Protein AF-A0A929YBG7-F1 (afdb_monomer)

Secondary structure (DSSP, 8-state):
--HHHHHHHHHHHHHHH-TT--HHHHHHHHHHHHTT-HHHHHHHHHHHHHHHHHHHT----HHHHHHHHHHHHHHSSSSTT-S-HHHHHHHH--

Radius of gyration: 12.28 Å; Cα contacts (8 Å, |Δi|>4): 94; chains: 1; bounding box: 29×18×32 Å

Nearest PDB structures (foldseek):
  2bl8-assembly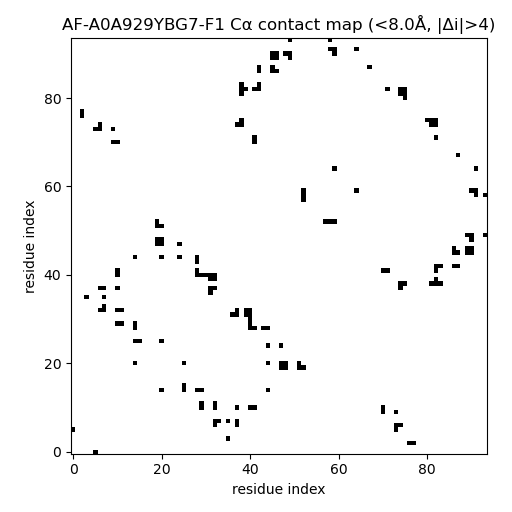1_A  TM=4.467E-01  e=2.406E+00  Enterococcus faecium

Mean predicted aligned error: 3.05 Å

Foldseek 3Di:
DDLLVVLLVLLLVCLVPPPQDDPVLSVVLNVCSVVSNSQVSLLSVLVSSLVSCVVVVHADDPVVLVSSVVSVCSSCVPPPPSHDCVSSCSRHVD

Solvent-accessible surface area (backbone atoms only — not comparable to full-atom values): 5209 Å² total; per-residue (Å²): 132,57,66,72,56,50,38,39,50,54,52,49,54,50,50,76,68,40,91,50,54,52,71,72,53,34,53,55,33,48,54,31,30,74,75,69,37,45,38,62,17,51,45,52,45,30,51,45,35,36,54,42,29,56,79,66,76,53,64,76,51,74,68,56,48,50,53,52,53,53,49,50,53,52,56,24,68,91,39,82,76,64,49,69,61,67,36,55,46,58,40,66,82,86

Structure (mmCIF, N/CA/C/O backbone):
data_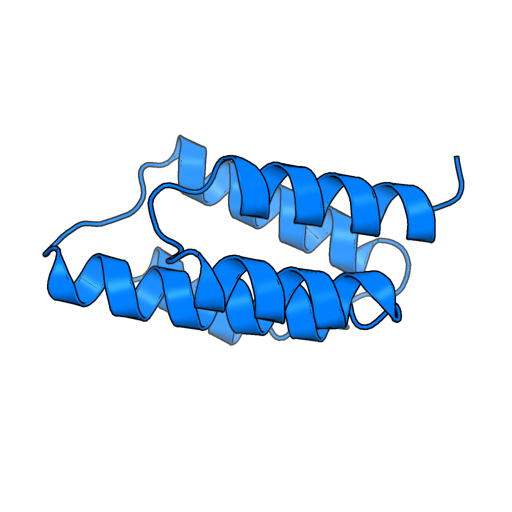AF-A0A929YBG7-F1
#
_entry.id   AF-A0A929YBG7-F1
#
loop_
_atom_site.group_PDB
_atom_site.id
_atom_site.type_symbol
_atom_site.label_atom_id
_atom_site.label_alt_id
_atom_site.label_comp_id
_atom_site.label_asym_id
_atom_site.label_entity_id
_atom_site.label_seq_id
_atom_site.pdbx_PDB_ins_code
_atom_site.Cartn_x
_atom_site.Cartn_y
_atom_site.Cartn_z
_atom_site.occupancy
_atom_site.B_iso_or_equiv
_atom_site.auth_seq_id
_atom_site.auth_comp_id
_atom_site.auth_asym_id
_atom_site.auth_atom_id
_atom_site.pdbx_PDB_model_num
ATOM 1 N N . MET A 1 1 ? 11.709 12.235 -15.053 1.00 63.91 1 MET A N 1
ATOM 2 C CA . MET A 1 1 ? 11.733 11.166 -14.030 1.00 63.91 1 MET A CA 1
ATOM 3 C C . MET A 1 1 ? 11.254 9.909 -14.734 1.00 63.91 1 MET A C 1
ATOM 5 O O . MET A 1 1 ? 10.387 10.068 -15.579 1.00 63.91 1 MET A O 1
ATOM 9 N N . SER A 1 2 ? 11.852 8.735 -14.516 1.00 82.38 2 SER A N 1
ATOM 10 C CA . SER A 1 2 ? 11.296 7.501 -15.094 1.00 82.38 2 SER A CA 1
ATOM 11 C C . SER A 1 2 ? 10.047 7.079 -14.317 1.00 82.38 2 SER A C 1
ATOM 13 O O . SER A 1 2 ? 9.970 7.339 -13.115 1.00 82.38 2 SER A O 1
ATOM 15 N N . GLU A 1 3 ? 9.103 6.412 -14.976 1.00 80.50 3 GLU A N 1
ATOM 16 C CA . GLU A 1 3 ? 7.856 5.949 -14.346 1.00 80.50 3 GLU A CA 1
ATOM 17 C C . GLU A 1 3 ? 8.117 4.985 -13.184 1.00 80.50 3 GLU A C 1
ATOM 19 O O . GLU A 1 3 ? 7.561 5.142 -12.104 1.00 80.50 3 GLU A O 1
ATOM 24 N N . GLN A 1 4 ? 9.123 4.119 -13.316 1.00 84.81 4 GLN A N 1
ATOM 25 C CA . GLN A 1 4 ? 9.596 3.250 -12.231 1.00 84.81 4 GLN A CA 1
ATOM 26 C C . GLN A 1 4 ? 9.974 4.026 -10.953 1.00 84.81 4 GLN A C 1
ATOM 28 O O . GLN A 1 4 ? 9.720 3.590 -9.826 1.00 84.81 4 GLN A O 1
ATOM 33 N N . VAL A 1 5 ? 10.591 5.203 -11.115 1.00 88.31 5 VAL A N 1
ATOM 34 C CA . VAL A 1 5 ? 10.949 6.081 -9.992 1.00 88.31 5 VAL A CA 1
ATOM 35 C C . VAL A 1 5 ? 9.696 6.750 -9.427 1.00 88.31 5 VAL A C 1
ATOM 37 O O . VAL A 1 5 ? 9.568 6.845 -8.209 1.00 88.31 5 VAL A O 1
ATOM 40 N N . LYS A 1 6 ? 8.750 7.155 -10.281 1.00 91.50 6 LYS A N 1
ATOM 41 C CA . LYS A 1 6 ? 7.463 7.738 -9.872 1.00 91.50 6 LYS A CA 1
ATOM 42 C C . LYS A 1 6 ? 6.620 6.748 -9.062 1.00 91.50 6 LYS A C 1
ATOM 44 O O . LYS A 1 6 ? 6.183 7.099 -7.969 1.00 91.50 6 LYS A O 1
ATOM 49 N N . GLN A 1 7 ? 6.465 5.514 -9.540 1.00 91.25 7 GLN A N 1
ATOM 50 C CA . GLN A 1 7 ? 5.737 4.434 -8.865 1.00 91.25 7 GLN A CA 1
ATOM 51 C C . GLN A 1 7 ? 6.347 4.114 -7.503 1.00 91.25 7 GLN A C 1
ATOM 53 O O . GLN A 1 7 ? 5.645 4.082 -6.491 1.00 91.25 7 GLN A O 1
ATOM 58 N N . THR A 1 8 ? 7.672 3.955 -7.456 1.00 93.50 8 THR A N 1
ATOM 59 C CA . THR A 1 8 ? 8.383 3.677 -6.202 1.00 93.50 8 THR A CA 1
ATOM 60 C C . THR A 1 8 ? 8.208 4.815 -5.194 1.00 93.50 8 THR A C 1
ATOM 62 O O . THR A 1 8 ? 7.918 4.554 -4.028 1.00 93.50 8 THR A O 1
ATOM 65 N N . ILE A 1 9 ? 8.338 6.075 -5.629 1.00 94.94 9 ILE A N 1
ATOM 66 C CA . ILE A 1 9 ? 8.145 7.245 -4.759 1.00 94.94 9 ILE A CA 1
ATOM 67 C C . ILE A 1 9 ? 6.704 7.310 -4.247 1.00 94.94 9 ILE A C 1
ATOM 69 O O . ILE A 1 9 ? 6.508 7.467 -3.047 1.00 94.94 9 ILE A O 1
ATOM 73 N N . ALA A 1 10 ? 5.709 7.156 -5.124 1.00 95.19 10 ALA A N 1
ATOM 74 C CA . ALA A 1 10 ? 4.302 7.231 -4.742 1.00 95.19 10 ALA A CA 1
ATOM 75 C C . ALA A 1 10 ? 3.928 6.149 -3.715 1.00 95.19 10 ALA A C 1
ATOM 77 O O . ALA A 1 10 ? 3.289 6.448 -2.704 1.00 95.19 10 ALA A O 1
ATOM 78 N N . LEU A 1 11 ? 4.385 4.910 -3.932 1.00 96.69 11 LEU A N 1
ATOM 79 C CA . LEU A 1 11 ? 4.183 3.813 -2.986 1.00 96.69 11 LEU A CA 1
ATOM 80 C C . LEU A 1 11 ? 4.873 4.090 -1.652 1.00 96.69 11 LEU A C 1
ATOM 82 O O . LEU A 1 11 ? 4.258 3.899 -0.607 1.00 96.69 11 LEU A O 1
ATOM 86 N N . TYR A 1 12 ? 6.115 4.574 -1.661 1.00 97.56 12 TYR A N 1
ATOM 87 C CA . TYR A 1 12 ? 6.832 4.891 -0.424 1.00 97.56 12 TYR A CA 1
ATOM 88 C C . TYR A 1 12 ? 6.149 6.014 0.355 1.00 97.56 12 TYR A C 1
ATOM 90 O O . TYR A 1 12 ? 5.948 5.862 1.555 1.00 97.56 12 TYR A O 1
ATOM 98 N N . SER A 1 13 ? 5.716 7.084 -0.316 1.00 96.94 13 SER A N 1
ATOM 99 C CA . SER A 1 13 ? 4.955 8.161 0.323 1.00 96.94 13 SER A CA 1
ATOM 100 C C . SER A 1 13 ? 3.692 7.632 1.001 1.00 96.94 13 SER A C 1
ATOM 102 O O . SER A 1 13 ? 3.470 7.918 2.175 1.00 96.94 13 SER A O 1
ATOM 104 N N . TYR A 1 14 ? 2.906 6.793 0.317 1.00 97.12 14 TYR A N 1
ATOM 105 C CA . TYR A 1 14 ? 1.727 6.186 0.939 1.00 97.12 14 TYR A CA 1
ATOM 106 C C . TYR A 1 14 ? 2.098 5.290 2.129 1.00 97.12 14 TYR A C 1
ATOM 108 O O . TYR A 1 14 ? 1.466 5.367 3.180 1.00 97.12 14 TYR A O 1
ATOM 116 N N . ILE A 1 15 ? 3.115 4.436 1.981 1.00 97.31 15 ILE A N 1
ATOM 117 C CA . ILE A 1 15 ? 3.553 3.510 3.034 1.00 97.31 15 ILE A CA 1
ATOM 118 C C . ILE A 1 15 ? 3.995 4.266 4.293 1.00 97.31 15 ILE A C 1
ATOM 120 O O . ILE A 1 15 ? 3.660 3.847 5.401 1.00 97.31 15 ILE A O 1
ATOM 124 N N . ASP A 1 16 ? 4.743 5.353 4.122 1.00 95.12 16 ASP A N 1
ATOM 125 C CA . ASP A 1 16 ? 5.323 6.136 5.213 1.00 95.12 16 ASP A CA 1
ATOM 126 C C . ASP A 1 16 ? 4.255 6.925 5.984 1.00 95.12 16 ASP A C 1
ATOM 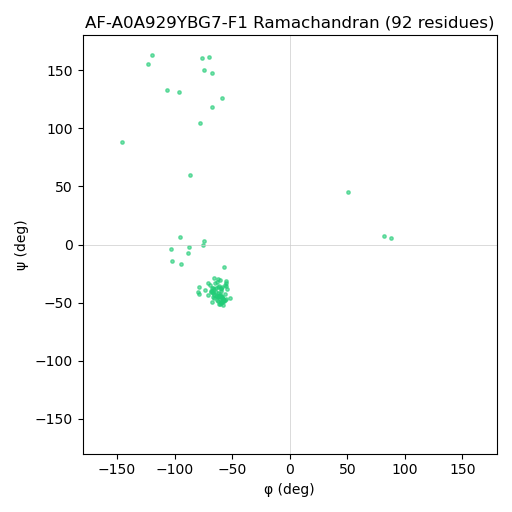128 O O . ASP A 1 16 ? 4.367 7.101 7.198 1.00 95.12 16 ASP A O 1
ATOM 132 N N . GLU A 1 17 ? 3.213 7.378 5.287 1.00 94.25 17 GLU A N 1
ATOM 133 C CA . GLU A 1 17 ? 2.152 8.216 5.850 1.00 94.25 17 GLU A CA 1
ATOM 134 C C . GLU A 1 17 ? 0.929 7.415 6.321 1.00 94.25 17 GLU A C 1
ATOM 136 O O . GLU A 1 17 ? 0.116 7.930 7.092 1.00 94.25 17 GLU A O 1
ATOM 141 N N . SER A 1 18 ? 0.774 6.160 5.883 1.00 93.19 18 SER A N 1
ATOM 142 C CA . SER A 1 18 ? -0.434 5.379 6.152 1.00 93.19 18 SER A CA 1
ATOM 143 C C . SER A 1 18 ? -0.583 5.039 7.641 1.00 93.19 18 SER A C 1
ATOM 145 O O . SER A 1 18 ? 0.201 4.253 8.184 1.00 93.19 18 SER A O 1
ATOM 147 N N . PRO A 1 19 ? -1.657 5.501 8.314 1.00 93.94 19 PRO A N 1
ATOM 148 C CA . PRO A 1 19 ? -1.934 5.135 9.704 1.00 93.94 19 PRO A CA 1
ATOM 149 C C . PRO A 1 19 ? -2.478 3.702 9.838 1.00 93.94 19 PRO A C 1
ATOM 151 O O . PRO A 1 19 ? -2.794 3.244 10.940 1.00 93.94 19 PRO A O 1
ATOM 154 N N . TYR A 1 20 ? -2.643 2.996 8.716 1.00 95.69 20 TYR A N 1
ATOM 155 C CA . TYR A 1 20 ? -3.276 1.684 8.644 1.00 95.69 20 TYR A CA 1
ATOM 156 C C . TYR A 1 20 ? -2.279 0.540 8.489 1.00 95.69 20 TYR A C 1
ATOM 158 O O . TYR A 1 20 ? -2.702 -0.616 8.503 1.00 95.69 20 TYR A O 1
ATOM 166 N N . LEU A 1 21 ? -0.983 0.828 8.365 1.00 97.25 21 LEU A N 1
ATOM 167 C CA . LEU A 1 21 ? 0.069 -0.178 8.251 1.00 97.25 21 LEU A CA 1
ATOM 168 C C . LEU A 1 21 ? 0.865 -0.263 9.557 1.00 97.25 21 LEU A C 1
ATOM 170 O O . LEU A 1 21 ? 1.291 0.744 10.116 1.00 97.25 21 LEU A O 1
ATOM 174 N N . SER A 1 22 ? 1.098 -1.481 10.048 1.00 96.81 22 SER A N 1
ATOM 175 C CA . SER A 1 22 ? 2.139 -1.706 11.051 1.00 96.81 22 SER A CA 1
ATOM 176 C C . SER A 1 22 ? 3.520 -1.532 10.421 1.00 96.81 22 SER A C 1
ATOM 178 O O . SER A 1 22 ? 3.680 -1.682 9.210 1.00 96.81 22 SER A O 1
ATOM 180 N N . GLN A 1 23 ? 4.547 -1.324 11.248 1.00 97.19 23 GLN A N 1
ATOM 181 C CA . GLN A 1 23 ? 5.931 -1.234 10.771 1.00 97.19 23 GLN A CA 1
ATOM 182 C C . GLN A 1 23 ? 6.329 -2.434 9.891 1.00 97.19 23 GLN A C 1
ATOM 184 O O . GLN A 1 23 ? 6.854 -2.253 8.799 1.00 97.19 23 GLN A O 1
ATOM 189 N N . SER A 1 24 ? 6.010 -3.656 10.321 1.00 97.62 24 SER A N 1
ATOM 190 C CA . SER A 1 24 ? 6.306 -4.873 9.554 1.00 97.62 24 SER A CA 1
ATOM 191 C C . SER A 1 24 ? 5.543 -4.966 8.227 1.00 97.62 24 SER A C 1
ATOM 193 O O . SER A 1 24 ? 6.054 -5.513 7.252 1.00 97.62 24 SER A O 1
ATOM 195 N N . GLN A 1 25 ? 4.318 -4.436 8.162 1.00 98.38 25 GLN A N 1
ATOM 196 C CA . GLN A 1 25 ? 3.557 -4.366 6.915 1.00 98.38 25 GLN A CA 1
ATOM 197 C C . GLN A 1 25 ? 4.166 -3.328 5.971 1.00 98.38 25 GLN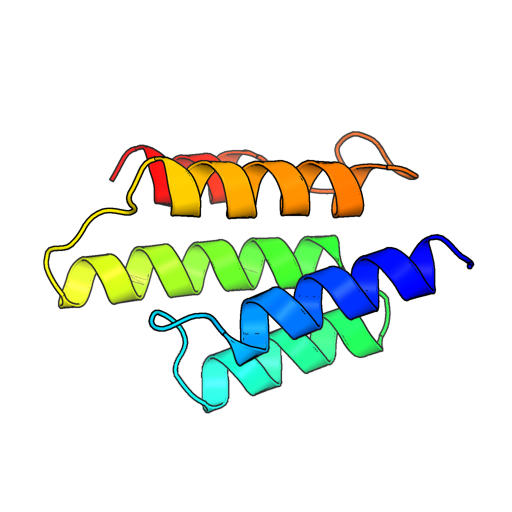 A C 1
ATOM 199 O O . GLN A 1 25 ? 4.350 -3.622 4.794 1.00 98.38 25 GLN A O 1
ATOM 204 N N . ALA A 1 26 ? 4.539 -2.159 6.491 1.00 97.94 26 ALA A N 1
ATOM 205 C CA . ALA A 1 26 ? 5.227 -1.125 5.729 1.00 97.94 26 ALA A CA 1
ATOM 206 C C . ALA A 1 26 ? 6.551 -1.641 5.138 1.00 97.94 26 ALA A C 1
ATOM 208 O O . ALA A 1 26 ? 6.792 -1.488 3.944 1.00 97.94 26 ALA A O 1
ATOM 209 N N . GLU A 1 27 ? 7.380 -2.321 5.935 1.00 97.94 27 GLU A N 1
ATOM 210 C CA . GLU A 1 27 ? 8.646 -2.912 5.478 1.00 97.94 27 GLU A CA 1
ATOM 211 C C . GLU A 1 27 ? 8.437 -3.897 4.322 1.00 97.94 27 GLU A C 1
ATOM 213 O O . GLU A 1 27 ? 9.072 -3.756 3.277 1.00 97.94 27 GLU A O 1
ATOM 218 N N . LYS A 1 28 ? 7.479 -4.822 4.450 1.00 98.06 28 LYS A N 1
ATOM 219 C CA . LYS A 1 28 ? 7.181 -5.798 3.393 1.00 98.06 28 LYS A CA 1
ATOM 220 C C . LYS A 1 28 ? 6.629 -5.153 2.117 1.00 98.06 28 LYS A C 1
ATOM 222 O O . LYS A 1 28 ? 6.993 -5.561 1.018 1.00 98.06 28 LYS A O 1
ATOM 227 N N . ALA A 1 29 ? 5.782 -4.131 2.241 1.00 97.81 29 ALA A N 1
ATOM 228 C CA . ALA A 1 29 ? 5.301 -3.382 1.082 1.00 97.81 29 ALA A CA 1
ATOM 229 C C . ALA A 1 29 ? 6.460 -2.680 0.348 1.00 97.81 29 ALA A C 1
ATOM 231 O O . ALA A 1 29 ? 6.528 -2.730 -0.886 1.00 97.81 29 ALA A O 1
ATOM 232 N N . ARG A 1 30 ? 7.409 -2.089 1.095 1.00 97.12 30 ARG A N 1
ATOM 233 C CA . ARG A 1 30 ? 8.610 -1.467 0.511 1.00 97.12 30 ARG A CA 1
ATOM 234 C C . ARG A 1 30 ? 9.497 -2.488 -0.191 1.00 97.12 30 ARG A C 1
ATOM 236 O O . ARG A 1 30 ? 10.053 -2.158 -1.231 1.00 97.12 30 ARG A O 1
ATOM 243 N N . GLU A 1 31 ? 9.630 -3.707 0.332 1.00 97.75 31 GLU A N 1
ATOM 244 C CA . GLU A 1 31 ? 10.430 -4.757 -0.312 1.00 97.75 31 GLU A CA 1
ATOM 245 C C . GLU A 1 31 ? 9.952 -5.061 -1.733 1.00 97.75 31 GLU A C 1
ATOM 247 O O . GLU A 1 31 ? 10.788 -5.078 -2.636 1.00 97.75 31 GLU A O 1
ATOM 252 N N . TYR A 1 32 ? 8.639 -5.220 -1.942 1.00 97.12 32 TYR A N 1
ATOM 253 C CA . TYR A 1 32 ? 8.059 -5.425 -3.276 1.00 97.12 32 TYR A CA 1
ATOM 254 C C . TYR A 1 32 ? 8.317 -4.230 -4.199 1.00 97.12 32 TYR A C 1
ATOM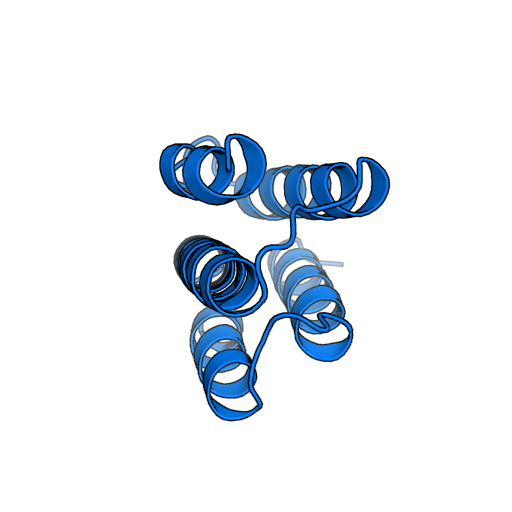 256 O O . TYR A 1 32 ? 8.877 -4.386 -5.283 1.00 97.12 32 TYR A O 1
ATOM 264 N N . ALA A 1 33 ? 8.005 -3.016 -3.740 1.00 95.38 33 ALA A N 1
ATOM 265 C CA . ALA A 1 33 ? 8.207 -1.805 -4.535 1.00 95.38 33 ALA A CA 1
ATOM 266 C C . ALA A 1 33 ? 9.689 -1.579 -4.894 1.00 95.38 33 ALA A C 1
ATOM 268 O O . ALA A 1 33 ? 10.002 -1.155 -6.004 1.00 95.38 33 ALA A O 1
ATOM 269 N N . ARG A 1 34 ? 10.620 -1.922 -3.991 1.00 95.12 34 ARG A N 1
ATOM 270 C CA . ARG A 1 34 ? 12.069 -1.798 -4.214 1.00 95.12 34 ARG A CA 1
ATOM 271 C C . ARG A 1 34 ? 12.571 -2.673 -5.361 1.00 95.12 34 ARG A C 1
ATOM 273 O O . ARG A 1 34 ? 13.553 -2.307 -6.001 1.00 95.12 34 ARG A O 1
ATOM 280 N N . VAL A 1 35 ? 11.955 -3.834 -5.579 1.00 95.00 35 VAL A N 1
ATOM 281 C CA . VAL A 1 35 ? 12.350 -4.773 -6.643 1.00 95.00 35 VAL A CA 1
ATOM 282 C C . VAL A 1 35 ? 11.539 -4.598 -7.931 1.00 95.00 35 VAL A C 1
ATOM 284 O O . VAL A 1 35 ? 11.724 -5.375 -8.858 1.00 95.00 35 VAL A O 1
ATOM 287 N N . GLY A 1 36 ? 10.691 -3.567 -8.011 1.00 93.38 36 GLY A N 1
ATOM 288 C CA . GLY A 1 36 ? 9.866 -3.273 -9.187 1.00 93.38 36 GLY A CA 1
ATOM 289 C C . GLY A 1 36 ? 8.510 -3.982 -9.208 1.00 93.38 36 GLY A C 1
ATOM 290 O O . GLY A 1 36 ? 7.768 -3.853 -10.171 1.00 93.38 36 GLY A O 1
ATOM 291 N N . GLU A 1 37 ? 8.148 -4.694 -8.141 1.00 95.12 37 GLU A N 1
ATOM 292 C CA . GLU A 1 37 ? 6.869 -5.404 -8.021 1.00 95.12 37 GLU A CA 1
ATOM 293 C C . GLU A 1 37 ? 5.788 -4.451 -7.472 1.00 95.12 37 GLU A C 1
ATOM 295 O O . GLU A 1 37 ? 5.247 -4.640 -6.378 1.00 95.12 37 GLU A O 1
ATOM 300 N N . TRP A 1 38 ? 5.522 -3.352 -8.187 1.00 95.81 38 TRP A N 1
ATOM 301 C CA . TRP A 1 38 ? 4.661 -2.261 -7.703 1.00 95.81 38 TRP A CA 1
ATOM 302 C C . TRP A 1 38 ? 3.196 -2.675 -7.547 1.00 95.81 38 TRP A C 1
ATOM 304 O O . TRP A 1 38 ? 2.584 -2.339 -6.532 1.00 95.81 38 TRP A O 1
ATOM 314 N N . ALA A 1 39 ? 2.656 -3.450 -8.492 1.00 95.62 39 ALA A N 1
ATOM 315 C CA . ALA A 1 39 ? 1.305 -3.998 -8.390 1.00 95.62 39 ALA A CA 1
ATOM 316 C C . ALA A 1 39 ? 1.163 -4.888 -7.150 1.00 95.62 39 ALA A C 1
ATOM 318 O O . ALA A 1 39 ? 0.300 -4.640 -6.311 1.00 95.62 39 ALA A O 1
ATOM 319 N N . ILE A 1 40 ? 2.089 -5.832 -6.950 1.00 96.31 40 ILE A N 1
ATOM 320 C CA . ILE A 1 40 ? 2.104 -6.712 -5.770 1.00 96.31 40 ILE A CA 1
ATOM 321 C C . ILE A 1 40 ? 2.229 -5.898 -4.474 1.00 96.31 40 ILE A C 1
ATOM 323 O O . ILE A 1 40 ? 1.571 -6.205 -3.476 1.00 96.31 40 ILE A O 1
ATOM 327 N N . SER A 1 41 ? 3.052 -4.843 -4.474 1.00 97.75 41 SER A N 1
ATOM 328 C CA . SER A 1 41 ? 3.160 -3.920 -3.339 1.00 97.75 41 SER A CA 1
ATOM 329 C C . SER A 1 41 ? 1.805 -3.288 -3.004 1.00 97.75 41 SER A C 1
ATOM 331 O O . SER A 1 41 ? 1.378 -3.336 -1.847 1.00 97.75 41 SER A O 1
ATOM 333 N N . LEU A 1 42 ? 1.097 -2.764 -4.009 1.00 97.56 42 LEU A N 1
ATOM 334 C CA . LEU A 1 42 ? -0.205 -2.124 -3.837 1.00 97.56 42 LEU A CA 1
ATOM 335 C C . LEU A 1 42 ? -1.298 -3.111 -3.401 1.00 97.56 42 LEU A C 1
ATOM 337 O O . LEU A 1 42 ? -2.059 -2.816 -2.480 1.00 97.56 42 LEU A O 1
ATOM 341 N N . GLU A 1 43 ? -1.342 -4.310 -3.979 1.00 97.50 43 GLU A N 1
ATOM 342 C CA . GLU A 1 43 ? -2.273 -5.373 -3.570 1.00 97.50 43 GLU A CA 1
ATOM 343 C C . GLU A 1 43 ? -2.073 -5.756 -2.100 1.00 97.50 43 GLU A C 1
ATOM 345 O O . GLU A 1 43 ? -3.028 -5.855 -1.319 1.00 97.50 43 GLU A O 1
ATOM 350 N N . TYR A 1 44 ? -0.812 -5.907 -1.690 1.00 97.81 44 TYR A N 1
ATOM 351 C CA . TYR A 1 44 ? -0.463 -6.192 -0.305 1.00 97.81 44 TYR A CA 1
ATOM 352 C C . TYR A 1 44 ? -0.860 -5.047 0.640 1.00 97.81 44 TYR A C 1
ATOM 354 O O . TYR A 1 44 ? -1.379 -5.308 1.734 1.00 97.81 44 TYR A O 1
ATOM 362 N N . ILE A 1 45 ? -0.663 -3.791 0.223 1.00 97.88 45 ILE A N 1
ATOM 363 C CA . ILE A 1 45 ? -1.131 -2.608 0.956 1.00 97.88 45 ILE A CA 1
ATOM 364 C C . ILE A 1 45 ? -2.649 -2.674 1.143 1.00 97.88 45 ILE A C 1
ATOM 366 O O . ILE A 1 45 ? -3.112 -2.594 2.282 1.00 97.88 45 ILE A O 1
ATOM 370 N N . CYS A 1 46 ? -3.418 -2.890 0.073 1.00 97.75 46 CYS A N 1
ATOM 371 C CA . CYS A 1 46 ? -4.876 -2.982 0.133 1.00 97.75 46 CYS A CA 1
ATOM 372 C C . CYS A 1 46 ? -5.343 -4.057 1.128 1.00 97.75 46 CYS A C 1
ATOM 374 O O . CYS A 1 46 ? -6.162 -3.782 2.009 1.00 97.75 46 CYS A O 1
ATOM 376 N N . LEU A 1 47 ? -4.761 -5.258 1.078 1.00 96.81 47 LEU A N 1
ATOM 377 C CA . LEU A 1 47 ? -5.072 -6.329 2.031 1.00 96.81 47 LEU A CA 1
ATOM 378 C C . LEU A 1 47 ? -4.800 -5.929 3.488 1.00 96.81 47 LEU A C 1
ATOM 380 O O . LEU A 1 47 ? -5.623 -6.180 4.378 1.00 96.81 47 LEU A O 1
ATOM 384 N N . CYS A 1 48 ? -3.651 -5.303 3.746 1.00 97.25 48 CYS A N 1
ATOM 385 C CA . CYS A 1 48 ? -3.272 -4.871 5.089 1.00 97.25 48 CYS A CA 1
ATOM 386 C C . CYS A 1 48 ? -4.201 -3.774 5.614 1.00 97.25 48 CYS A C 1
ATOM 388 O O . CYS A 1 48 ? -4.681 -3.873 6.749 1.00 97.25 48 CYS A O 1
ATOM 390 N N . VAL A 1 49 ? -4.491 -2.773 4.780 1.00 97.25 49 VAL A N 1
ATOM 391 C CA . VAL A 1 49 ? -5.389 -1.660 5.098 1.00 97.25 49 VAL A CA 1
ATOM 392 C C . VAL A 1 49 ? -6.787 -2.191 5.419 1.00 97.25 49 VAL A C 1
ATOM 394 O O . VAL A 1 49 ? -7.303 -1.911 6.502 1.00 97.25 49 VAL A O 1
ATOM 397 N N . ALA A 1 50 ? -7.367 -3.045 4.568 1.00 96.44 50 ALA A N 1
ATOM 398 C CA . ALA A 1 50 ? -8.680 -3.647 4.815 1.00 96.44 50 ALA A CA 1
ATOM 399 C C . ALA A 1 50 ? -8.716 -4.455 6.126 1.00 96.44 50 ALA A C 1
ATOM 401 O O . ALA A 1 50 ? -9.621 -4.292 6.955 1.00 96.44 50 ALA A O 1
ATOM 402 N N . SER A 1 51 ? -7.701 -5.295 6.363 1.00 95.88 51 SER A N 1
ATOM 403 C CA . SER A 1 51 ? -7.593 -6.091 7.593 1.00 95.88 51 SER A CA 1
ATOM 404 C C . SER A 1 51 ? -7.524 -5.211 8.845 1.00 95.88 51 SER A C 1
ATOM 406 O O . SER A 1 51 ? -8.209 -5.469 9.838 1.00 95.88 51 SER A O 1
ATOM 408 N N . ASN A 1 52 ? -6.729 -4.143 8.817 1.00 96.56 52 ASN A N 1
ATOM 409 C CA . ASN A 1 52 ? -6.511 -3.301 9.990 1.00 96.56 52 ASN A CA 1
ATOM 410 C C . ASN A 1 52 ? -7.660 -2.327 10.244 1.00 96.56 52 ASN A C 1
ATOM 412 O O . ASN A 1 52 ? -8.054 -2.157 11.400 1.00 96.56 52 ASN A O 1
ATOM 416 N N . LEU A 1 53 ? -8.277 -1.785 9.193 1.00 95.75 53 LEU A N 1
ATOM 417 C CA . LEU A 1 53 ? -9.560 -1.094 9.308 1.00 95.75 53 LEU A CA 1
ATOM 418 C C . LEU A 1 53 ? -10.611 -2.005 9.964 1.00 95.75 53 LEU A C 1
ATOM 420 O O . LEU A 1 53 ? -11.476 -1.512 10.689 1.00 95.75 53 LEU A O 1
ATOM 424 N N . SER A 1 54 ? -10.528 -3.332 9.763 1.00 94.31 54 SER A N 1
ATOM 425 C CA . SER A 1 54 ? -11.485 -4.279 10.357 1.00 94.31 54 SER A CA 1
ATOM 426 C C . SER A 1 54 ? -11.369 -4.352 11.846 1.00 94.31 54 SER A C 1
ATOM 428 O O . SER A 1 54 ? -12.356 -4.207 12.562 1.00 94.31 54 SER A O 1
ATOM 430 N N . LYS A 1 55 ? -10.138 -4.518 12.306 1.00 94.62 55 LYS A N 1
ATOM 431 C CA . LYS A 1 55 ? -9.826 -4.585 13.727 1.00 94.62 55 LYS A CA 1
ATOM 432 C C . LYS A 1 55 ? -10.182 -3.277 14.434 1.00 94.62 55 LYS A C 1
ATOM 434 O O . LYS A 1 55 ? -10.532 -3.302 15.606 1.00 94.62 55 LYS A O 1
ATOM 439 N N . GLN A 1 56 ? -10.111 -2.153 13.719 1.00 93.00 56 GLN A N 1
ATOM 440 C CA . GLN A 1 56 ? -10.422 -0.824 14.245 1.00 93.00 56 GLN A CA 1
ATOM 441 C C . GLN A 1 56 ? -11.899 -0.421 14.117 1.00 93.00 56 GLN A C 1
ATOM 443 O O . GLN A 1 56 ? -12.263 0.631 14.635 1.00 93.00 56 GLN A O 1
ATOM 448 N N . ASN A 1 57 ? -12.737 -1.211 13.434 1.00 93.62 57 ASN A N 1
ATOM 449 C CA . ASN A 1 57 ? -14.111 -0.842 13.075 1.00 93.62 57 ASN A CA 1
ATOM 450 C C . ASN A 1 57 ? -14.203 0.545 12.399 1.00 93.62 57 ASN A C 1
ATOM 452 O O . ASN A 1 57 ? -15.033 1.383 12.756 1.00 93.62 57 ASN A O 1
ATOM 456 N N . LYS A 1 58 ? -13.298 0.800 11.447 1.00 94.06 58 LYS A N 1
ATOM 457 C CA . LYS A 1 58 ? -13.214 2.050 10.680 1.00 94.06 58 LYS A CA 1
ATOM 458 C C . LYS A 1 58 ? -13.395 1.799 9.188 1.00 94.06 58 LYS A C 1
ATOM 460 O O . LYS A 1 58 ? -13.222 0.675 8.711 1.00 94.06 58 LYS A O 1
ATOM 465 N N . ARG A 1 59 ? -13.687 2.887 8.480 1.00 95.00 59 ARG A N 1
ATOM 466 C CA . ARG A 1 59 ? -13.732 2.993 7.020 1.00 95.00 59 ARG A CA 1
ATOM 467 C C . ARG A 1 59 ? -12.788 4.097 6.570 1.00 95.00 59 ARG A C 1
ATOM 469 O O . ARG A 1 59 ? -12.508 5.002 7.358 1.00 95.00 59 ARG A O 1
ATOM 476 N N . LEU A 1 60 ? -12.325 4.010 5.328 1.00 95.00 60 LEU A N 1
ATOM 477 C CA . LEU A 1 60 ? -11.601 5.115 4.716 1.00 95.00 60 LEU A C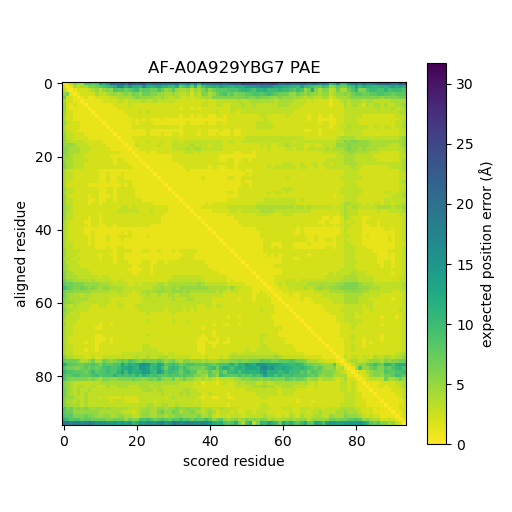A 1
ATOM 478 C C . LEU A 1 60 ? -12.536 6.303 4.489 1.00 95.00 60 LEU A C 1
ATOM 480 O O . LEU A 1 60 ? -13.728 6.154 4.220 1.00 95.00 60 LEU A O 1
ATOM 484 N N . THR A 1 61 ? -11.969 7.493 4.587 1.00 95.31 61 THR A N 1
ATOM 485 C CA . THR A 1 61 ? -12.586 8.733 4.128 1.00 95.31 61 THR A CA 1
ATOM 486 C C . THR A 1 61 ? -12.514 8.836 2.606 1.00 95.31 61 THR A C 1
ATOM 488 O O . THR A 1 61 ? -11.668 8.211 1.967 1.00 95.31 61 THR A O 1
ATOM 491 N N . GLU A 1 62 ? -13.352 9.685 2.007 1.00 95.62 62 GLU A N 1
ATOM 492 C CA . GLU A 1 62 ? -13.310 9.945 0.559 1.00 95.62 62 GLU A CA 1
ATOM 493 C C . GLU A 1 62 ? -11.925 10.400 0.076 1.00 95.62 62 GLU A C 1
ATOM 495 O O . GLU A 1 62 ? -11.495 10.037 -1.015 1.00 95.62 62 GLU A O 1
ATOM 500 N N . THR A 1 63 ? -11.210 11.182 0.889 1.00 95.56 63 THR A N 1
ATOM 501 C CA . THR A 1 63 ? -9.851 11.629 0.565 1.00 95.56 63 THR A CA 1
ATOM 502 C C . THR A 1 63 ? -8.876 10.457 0.528 1.00 95.56 63 THR A C 1
ATOM 504 O O . THR A 1 63 ? -8.076 10.366 -0.394 1.00 95.56 63 THR A O 1
ATOM 507 N N . GLU A 1 64 ? -8.952 9.538 1.491 1.00 95.56 64 GLU A N 1
ATOM 508 C CA . GLU A 1 64 ? -8.075 8.360 1.531 1.00 95.56 64 GLU A CA 1
ATOM 509 C C . GLU A 1 64 ? -8.381 7.373 0.402 1.00 95.56 64 GLU A C 1
ATOM 511 O O . GLU A 1 64 ? -7.456 6.776 -0.149 1.00 95.56 64 GLU A O 1
ATOM 516 N N . ILE A 1 65 ? -9.657 7.241 0.025 1.00 95.88 65 ILE A N 1
ATOM 517 C CA . ILE A 1 65 ? -10.071 6.467 -1.151 1.00 95.88 65 ILE A CA 1
ATOM 518 C C . ILE A 1 65 ? -9.437 7.070 -2.407 1.00 95.88 65 ILE A C 1
ATOM 520 O O . ILE A 1 65 ? -8.738 6.358 -3.119 1.00 95.88 65 ILE A O 1
ATOM 524 N N . LYS A 1 66 ? -9.568 8.386 -2.623 1.00 96.31 66 LYS A N 1
ATOM 525 C CA . LYS A 1 66 ? -8.944 9.081 -3.766 1.00 96.31 66 LYS A CA 1
ATOM 526 C C . LYS A 1 66 ? -7.425 8.945 -3.790 1.00 96.31 66 LYS A C 1
ATOM 528 O O . LYS A 1 66 ? -6.832 8.835 -4.859 1.00 96.31 66 LYS A O 1
ATOM 533 N N . THR A 1 67 ? -6.776 8.949 -2.627 1.00 95.69 67 THR A N 1
ATOM 534 C CA . THR A 1 67 ? -5.332 8.700 -2.542 1.00 95.69 67 THR A CA 1
ATOM 535 C C . THR A 1 67 ? -4.982 7.306 -3.061 1.00 95.69 67 THR A C 1
ATOM 537 O O . THR A 1 67 ? -4.032 7.172 -3.828 1.00 95.69 67 THR A O 1
ATOM 540 N N . LEU A 1 68 ? -5.750 6.278 -2.687 1.00 95.50 68 LEU A N 1
ATOM 541 C CA . LEU A 1 68 ? -5.551 4.922 -3.203 1.00 95.50 68 LEU A CA 1
ATOM 542 C C . LEU A 1 68 ? -5.894 4.807 -4.696 1.00 95.50 68 LEU A C 1
ATOM 544 O O . LEU A 1 68 ? -5.143 4.165 -5.419 1.00 95.50 68 LEU A O 1
ATOM 548 N N . GLU A 1 69 ? -6.955 5.459 -5.179 1.00 95.62 69 GLU A N 1
ATOM 549 C CA . GLU A 1 69 ? -7.296 5.504 -6.615 1.00 95.62 69 GLU A CA 1
ATOM 550 C C . GLU A 1 69 ? -6.157 6.102 -7.445 1.00 95.62 69 GLU A C 1
ATOM 552 O O . GLU A 1 69 ? -5.755 5.541 -8.462 1.00 95.62 69 GLU A O 1
ATOM 557 N N . ASN A 1 70 ? -5.582 7.214 -6.979 1.00 95.44 70 ASN A N 1
ATOM 558 C CA . ASN A 1 70 ? -4.429 7.829 -7.631 1.00 95.44 70 ASN A CA 1
ATOM 559 C C . ASN A 1 70 ? -3.212 6.897 -7.624 1.00 95.44 70 ASN A C 1
ATOM 561 O O . ASN A 1 70 ? -2.450 6.872 -8.588 1.00 95.44 70 ASN A O 1
ATOM 565 N N . LEU A 1 71 ? -3.021 6.131 -6.548 1.00 95.38 71 LEU A N 1
ATOM 566 C CA . LEU A 1 71 ? -1.926 5.174 -6.446 1.00 95.38 71 LEU A CA 1
ATOM 567 C C . LEU A 1 71 ? -2.098 4.017 -7.441 1.00 95.38 71 LEU A C 1
ATOM 569 O O . LEU A 1 71 ? -1.121 3.640 -8.081 1.00 95.38 71 LEU A O 1
ATOM 573 N N . VAL A 1 72 ? -3.328 3.518 -7.629 1.00 95.25 72 VAL A N 1
ATOM 574 C CA . VAL A 1 72 ? -3.664 2.538 -8.680 1.00 95.25 72 VAL A CA 1
ATOM 575 C C . VAL A 1 72 ? -3.333 3.106 -10.058 1.00 95.25 72 VAL A C 1
ATOM 577 O O . VAL A 1 72 ? -2.598 2.473 -10.808 1.00 95.25 72 VAL A O 1
ATOM 580 N N . ALA A 1 73 ? -3.779 4.329 -10.357 1.00 94.25 73 ALA A N 1
ATOM 581 C CA . ALA A 1 73 ? -3.515 4.966 -11.647 1.00 94.25 73 ALA A CA 1
ATOM 582 C C . ALA A 1 73 ? -2.011 5.130 -11.940 1.00 94.25 73 ALA A C 1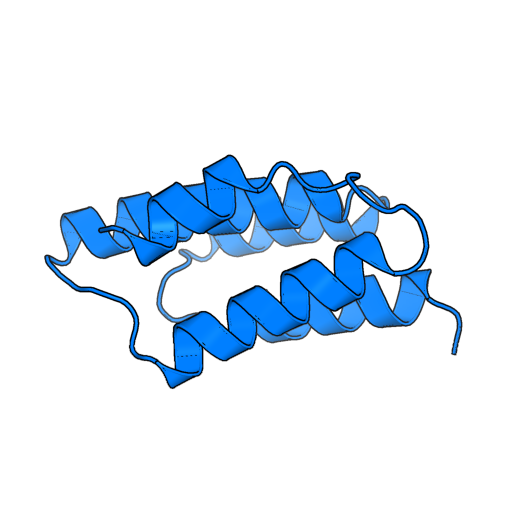
ATOM 584 O O . ALA A 1 73 ? -1.589 4.935 -13.073 1.00 94.25 73 ALA A O 1
ATOM 585 N N . ILE A 1 74 ? -1.198 5.457 -10.927 1.00 93.69 74 ILE A N 1
ATOM 586 C CA . ILE A 1 74 ? 0.267 5.549 -11.064 1.00 93.69 74 ILE A CA 1
ATOM 587 C C . ILE A 1 74 ? 0.889 4.163 -11.294 1.00 93.69 74 ILE A C 1
ATOM 589 O O . ILE A 1 74 ? 1.824 4.019 -12.079 1.00 93.69 74 ILE A O 1
ATOM 593 N N . VAL A 1 75 ? 0.407 3.134 -10.596 1.00 92.25 75 VAL A N 1
ATOM 594 C CA . VAL A 1 75 ? 0.921 1.765 -10.747 1.00 92.25 75 VAL A CA 1
ATOM 595 C C . VAL A 1 75 ? 0.582 1.185 -12.123 1.00 92.25 75 VAL A C 1
ATOM 597 O O . VAL A 1 75 ? 1.427 0.513 -12.704 1.00 92.25 75 VAL A O 1
ATOM 600 N N . GLU A 1 76 ? -0.595 1.481 -12.669 1.00 92.31 76 GLU A N 1
ATOM 601 C CA . GLU A 1 76 ? -1.048 0.972 -13.973 1.00 92.31 76 GLU A CA 1
ATOM 602 C C . GLU A 1 76 ? -0.623 1.831 -15.177 1.00 92.31 76 GLU A C 1
ATOM 604 O O . GLU A 1 76 ? -0.920 1.471 -16.311 1.00 92.31 76 GLU A O 1
ATOM 609 N N . GLU A 1 77 ? 0.069 2.955 -14.966 1.00 85.62 77 GLU A N 1
ATOM 610 C CA . GLU A 1 77 ? 0.356 3.947 -16.018 1.00 85.62 77 GLU A CA 1
ATOM 611 C C . GLU A 1 77 ? 1.090 3.375 -17.245 1.00 85.62 77 GLU A C 1
ATOM 613 O O . GLU A 1 77 ? 0.798 3.778 -18.371 1.00 85.62 77 GLU A O 1
ATOM 618 N N . ASP A 1 78 ? 1.986 2.407 -17.038 1.00 75.44 78 ASP A N 1
ATOM 619 C CA . ASP A 1 78 ? 2.741 1.733 -18.106 1.00 75.44 78 ASP A CA 1
ATOM 620 C C . ASP A 1 78 ? 2.198 0.332 -18.456 1.00 75.44 78 ASP A C 1
ATOM 622 O O . ASP A 1 78 ? 2.561 -0.236 -19.490 1.00 75.44 78 ASP A O 1
ATOM 626 N N . GLU A 1 79 ? 1.338 -0.240 -17.611 1.00 81.38 79 GLU A N 1
ATOM 627 C CA . GLU A 1 79 ? 0.777 -1.581 -17.787 1.00 81.38 79 GLU A CA 1
ATOM 628 C C . GLU A 1 79 ? -0.664 -1.615 -17.261 1.00 81.38 79 GLU A C 1
ATOM 630 O O . GLU A 1 79 ? -0.938 -1.916 -16.096 1.00 81.38 79 GLU A O 1
ATOM 635 N N . GLU A 1 80 ? -1.602 -1.277 -18.147 1.00 78.38 80 GLU A N 1
ATOM 636 C CA . GLU A 1 80 ? -3.030 -1.297 -17.840 1.00 78.38 80 GLU A CA 1
ATOM 637 C C . GLU A 1 80 ? -3.464 -2.710 -17.417 1.00 78.38 80 GLU A C 1
ATOM 639 O O . GLU A 1 80 ? -3.235 -3.690 -18.132 1.00 78.38 80 GLU A O 1
ATOM 644 N N . GLY A 1 81 ? -4.097 -2.820 -16.246 1.00 80.62 81 GLY A N 1
ATOM 645 C CA . GLY A 1 81 ? -4.521 -4.098 -15.674 1.00 80.62 81 GLY A CA 1
ATOM 646 C C . GLY A 1 81 ? -3.428 -4.869 -14.928 1.00 80.62 81 GLY A C 1
ATOM 647 O O . GLY A 1 81 ? -3.684 -6.004 -14.519 1.00 80.62 81 GLY A O 1
ATOM 648 N N . ALA A 1 82 ? -2.241 -4.284 -14.714 1.00 87.06 82 ALA A N 1
ATOM 649 C CA . ALA A 1 82 ? -1.207 -4.876 -13.860 1.00 87.06 82 ALA A CA 1
ATOM 650 C C . ALA A 1 82 ? -1.677 -5.055 -12.409 1.00 87.06 82 ALA A C 1
ATOM 652 O O . ALA A 1 82 ? -1.234 -5.973 -11.721 1.00 87.06 82 ALA A O 1
ATOM 653 N N . PHE A 1 83 ? -2.571 -4.183 -11.938 1.00 92.44 83 PHE A N 1
ATOM 654 C CA . PHE A 1 83 ? -3.138 -4.254 -10.601 1.00 92.44 83 PHE A CA 1
ATOM 655 C C . PHE A 1 83 ? -4.487 -4.980 -10.612 1.00 92.44 83 PHE A C 1
ATOM 657 O O . PHE A 1 83 ? -5.395 -4.647 -11.375 1.00 92.44 83 PHE A O 1
ATOM 664 N N . ASN A 1 84 ? -4.678 -5.943 -9.707 1.00 93.19 84 ASN A N 1
ATOM 665 C CA . ASN A 1 84 ? -5.994 -6.544 -9.532 1.00 93.19 84 ASN A CA 1
ATOM 666 C C . ASN A 1 84 ? -6.927 -5.633 -8.707 1.00 93.19 84 ASN A C 1
ATOM 668 O O . ASN A 1 84 ? -6.878 -5.581 -7.474 1.00 93.19 84 ASN A O 1
ATOM 672 N N . HIS A 1 85 ? -7.858 -4.980 -9.408 1.00 93.88 85 HIS A N 1
ATOM 673 C CA . HIS A 1 85 ? -8.855 -4.051 -8.858 1.00 93.88 85 HIS A CA 1
ATOM 674 C C . HIS A 1 85 ? -9.758 -4.633 -7.764 1.00 93.88 85 HIS A C 1
ATOM 676 O O . HIS A 1 85 ? -10.331 -3.873 -6.979 1.00 93.88 85 HIS A O 1
ATOM 682 N N . ASP A 1 86 ? -9.879 -5.956 -7.648 1.00 94.62 86 ASP A N 1
ATOM 683 C CA . ASP A 1 86 ? -10.653 -6.557 -6.560 1.00 94.62 86 ASP A CA 1
ATOM 684 C C . ASP A 1 86 ? -10.020 -6.285 -5.186 1.00 94.62 86 ASP A C 1
ATOM 686 O O . ASP A 1 86 ? -10.745 -6.124 -4.202 1.00 94.62 86 ASP A O 1
ATOM 690 N N . TYR A 1 87 ? -8.694 -6.117 -5.101 1.00 94.62 87 TYR A N 1
ATOM 691 C CA . TYR A 1 87 ? -8.043 -5.704 -3.854 1.00 94.62 87 TYR A CA 1
ATOM 692 C C . TYR A 1 87 ? -8.409 -4.279 -3.448 1.00 94.62 87 TYR A C 1
ATOM 694 O O . TYR A 1 87 ? -8.612 -4.015 -2.262 1.00 94.62 87 TYR A O 1
ATOM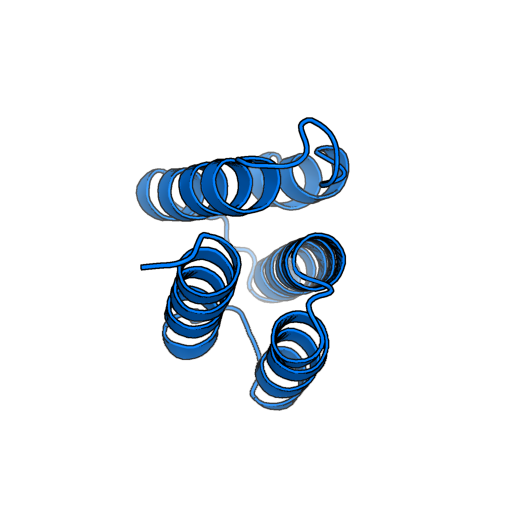 702 N N . PHE A 1 88 ? -8.548 -3.371 -4.414 1.00 93.75 88 PHE A N 1
ATOM 703 C CA . PHE A 1 88 ? -9.015 -2.016 -4.142 1.00 93.75 88 PHE A CA 1
ATOM 704 C C . PHE A 1 88 ? -10.477 -2.019 -3.671 1.00 93.75 88 PHE A C 1
ATOM 706 O O . PHE A 1 88 ? -10.784 -1.428 -2.633 1.00 93.75 88 PHE A O 1
ATOM 713 N N . LYS A 1 89 ? -11.360 -2.777 -4.338 1.00 94.00 8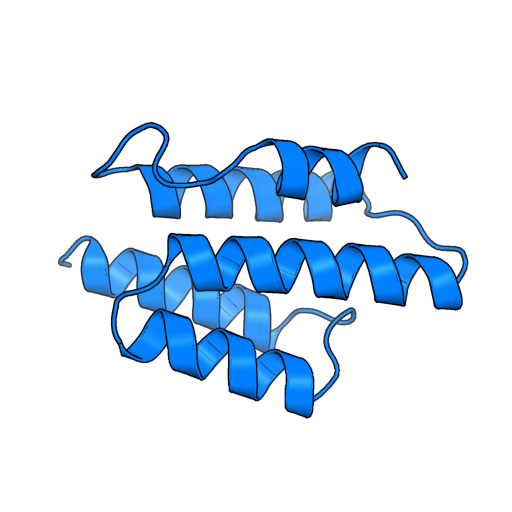9 LYS A N 1
ATOM 714 C CA . LYS A 1 89 ? -12.768 -2.925 -3.915 1.00 94.00 89 LYS A CA 1
ATOM 715 C C . LYS A 1 89 ? -12.903 -3.441 -2.484 1.00 94.00 89 LYS A C 1
ATOM 717 O O . LYS A 1 89 ? -13.688 -2.894 -1.717 1.00 94.00 89 LYS A O 1
ATOM 722 N N . ILE A 1 90 ? -12.094 -4.430 -2.087 1.00 91.88 90 ILE A N 1
ATOM 723 C CA . ILE A 1 90 ? -12.088 -4.972 -0.713 1.00 91.88 90 ILE A CA 1
ATOM 724 C C . ILE A 1 90 ? -11.849 -3.877 0.340 1.00 91.88 90 ILE A C 1
ATOM 726 O O . ILE A 1 90 ? -12.362 -3.972 1.458 1.00 91.88 90 ILE A O 1
ATOM 730 N N . VAL A 1 91 ? -11.058 -2.853 0.015 1.00 91.38 91 VAL A N 1
ATOM 731 C CA . VAL A 1 91 ? -10.776 -1.739 0.927 1.00 91.38 91 VAL A CA 1
ATOM 732 C C . VAL A 1 91 ? -11.927 -0.734 0.957 1.00 91.38 91 VAL A C 1
ATOM 734 O O . VAL A 1 91 ? -12.278 -0.260 2.038 1.00 91.38 91 VAL A O 1
ATOM 737 N N . VAL A 1 92 ? -12.493 -0.405 -0.207 1.00 90.12 92 VAL A N 1
ATOM 738 C CA . VAL A 1 92 ? -13.492 0.665 -0.366 1.00 90.12 92 VAL A CA 1
ATOM 739 C C . VAL A 1 92 ? -14.898 0.237 0.050 1.00 90.12 92 VAL A C 1
ATOM 741 O O . VAL A 1 92 ? -15.584 1.002 0.723 1.00 90.12 92 VAL A O 1
ATOM 744 N N . ASP A 1 93 ? -15.320 -0.983 -0.285 1.00 86.44 93 ASP A N 1
ATOM 745 C CA . ASP A 1 93 ? -16.690 -1.476 -0.037 1.00 86.44 93 ASP A CA 1
ATOM 746 C C . ASP A 1 93 ? -16.965 -1.820 1.440 1.00 86.44 93 ASP A C 1
ATOM 748 O O . ASP A 1 93 ? -18.032 -2.322 1.810 1.00 86.44 93 ASP A O 1
ATOM 752 N N . ARG A 1 94 ? -15.981 -1.582 2.300 1.00 69.12 94 ARG A N 1
ATOM 753 C CA . ARG A 1 94 ? -15.924 -2.082 3.663 1.00 69.12 94 ARG A CA 1
ATOM 754 C C . ARG A 1 94 ? -16.600 -1.167 4.674 1.00 69.12 94 ARG A C 1
ATOM 756 O O . ARG A 1 94 ? -16.422 0.060 4.594 1.00 69.12 94 ARG A O 1
#

Sequence (94 aa):
MSEQVKQTIALYSYIDESPYLSQSQAEKAREYARVGEWAISLEYICLCVASNLSKQNKRLTETEIKTLENLVAIVEEDEEGAFNHDYFKIVVDR

pLDDT: mean 93.32, std 6.07, range [63.91, 98.38]